Protein AF-W0RRD2-F1 (afdb_monomer_lite)

Sequence (105 aa):
MEEIFRYQHLEQARNAAIAWLEAKGAHFSLNHNVEIGRLGTFEGAEVGVSPRSKPFWRLRIDDDPAKGPHYNAEFGEGPSRKKAAFCFPASAETMARLASRRARR

Structure (mmCIF, N/CA/C/O backbone):
data_AF-W0RRD2-F1
#
_entry.id   AF-W0RRD2-F1
#
loop_
_atom_site.group_PDB
_atom_site.id
_atom_site.type_symbol
_atom_site.label_atom_id
_atom_site.label_alt_id
_atom_site.label_comp_id
_atom_site.label_asym_id
_atom_site.label_entity_id
_atom_site.label_seq_id
_atom_site.pdbx_PDB_ins_code
_atom_site.Cartn_x
_atom_site.Cartn_y
_atom_site.Cartn_z
_atom_site.occupancy
_atom_site.B_iso_or_equiv
_atom_site.auth_seq_id
_atom_site.auth_comp_id
_atom_site.auth_asym_id
_atom_site.auth_atom_id
_atom_site.pdbx_PDB_model_num
ATOM 1 N N . MET A 1 1 ? -4.924 4.381 -15.169 1.00 77.62 1 MET A N 1
ATOM 2 C CA . MET A 1 1 ? -5.954 3.474 -14.622 1.00 77.62 1 MET A CA 1
ATOM 3 C C . MET A 1 1 ? -5.340 2.769 -13.422 1.00 77.62 1 MET A C 1
ATOM 5 O O . MET A 1 1 ? -4.168 2.424 -13.512 1.00 77.62 1 MET A O 1
ATOM 9 N N . GLU A 1 2 ? -6.055 2.676 -12.301 1.00 90.38 2 GLU A N 1
ATOM 10 C CA . GLU A 1 2 ? -5.593 1.980 -11.088 1.00 90.38 2 GLU A CA 1
ATOM 11 C C . GLU A 1 2 ? -6.225 0.586 -11.047 1.00 90.38 2 GLU A C 1
ATOM 13 O O . GLU A 1 2 ? -7.430 0.458 -11.255 1.00 90.38 2 GLU A O 1
ATOM 18 N N . GLU A 1 3 ? -5.414 -0.446 -10.828 1.00 96.12 3 GLU A N 1
ATOM 19 C CA . GLU A 1 3 ? -5.887 -1.824 -10.654 1.00 96.12 3 GLU A CA 1
ATOM 20 C C . GLU A 1 3 ? -6.375 -2.020 -9.210 1.00 96.12 3 GLU A C 1
ATOM 22 O O . GLU A 1 3 ? -5.710 -1.577 -8.277 1.00 96.12 3 GLU A O 1
ATOM 27 N N . ILE A 1 4 ? -7.516 -2.681 -8.994 1.00 97.31 4 ILE A N 1
ATOM 28 C CA . ILE A 1 4 ? -8.055 -2.924 -7.646 1.00 97.31 4 ILE A CA 1
ATOM 29 C C . ILE A 1 4 ? -8.159 -4.428 -7.404 1.00 97.31 4 ILE A C 1
ATOM 31 O O . ILE A 1 4 ? -8.871 -5.135 -8.116 1.00 97.31 4 ILE A O 1
ATOM 35 N N . PHE A 1 5 ? -7.493 -4.898 -6.354 1.00 97.81 5 PHE A N 1
ATOM 36 C CA . PHE A 1 5 ? -7.487 -6.286 -5.905 1.00 97.81 5 PHE A CA 1
ATOM 37 C C . PHE A 1 5 ? -8.108 -6.379 -4.510 1.00 97.81 5 PHE A C 1
ATOM 39 O O . PHE A 1 5 ? -7.855 -5.527 -3.660 1.00 97.81 5 PHE A O 1
ATOM 46 N N . ARG A 1 6 ? -8.917 -7.412 -4.252 1.00 97.88 6 ARG A N 1
ATOM 47 C CA . ARG A 1 6 ? -9.580 -7.626 -2.954 1.00 97.88 6 ARG A CA 1
ATOM 48 C C . ARG A 1 6 ? -9.111 -8.939 -2.335 1.00 97.88 6 ARG A C 1
ATOM 50 O O . ARG A 1 6 ? -9.232 -9.988 -2.960 1.00 97.88 6 ARG A O 1
ATOM 57 N N . TYR A 1 7 ? -8.610 -8.868 -1.107 1.00 98.06 7 TYR A N 1
ATOM 58 C CA . TYR A 1 7 ? -8.094 -10.001 -0.337 1.00 98.06 7 TYR A CA 1
ATOM 59 C C . TYR A 1 7 ? -8.873 -10.182 0.962 1.00 98.06 7 TYR A C 1
ATOM 61 O O . TYR A 1 7 ? -9.580 -9.279 1.402 1.00 98.06 7 TYR A O 1
ATOM 69 N N . GLN A 1 8 ? -8.731 -11.352 1.585 1.00 96.31 8 GLN A N 1
ATOM 70 C CA . GLN A 1 8 ? -9.437 -11.675 2.829 1.00 96.31 8 GLN A CA 1
ATOM 71 C C . GLN A 1 8 ? -8.699 -11.170 4.073 1.00 96.31 8 GLN A C 1
ATOM 73 O O . GLN A 1 8 ? -9.329 -10.925 5.099 1.00 96.31 8 GLN A O 1
ATOM 78 N N . HIS A 1 9 ? -7.378 -10.990 3.984 1.00 96.25 9 HIS A N 1
ATOM 79 C CA . HIS A 1 9 ? -6.528 -10.654 5.126 1.00 96.25 9 HIS A CA 1
ATOM 80 C C . HIS A 1 9 ? -5.479 -9.596 4.776 1.00 96.25 9 HIS A C 1
ATOM 82 O O . HIS A 1 9 ? -5.020 -9.502 3.633 1.00 96.25 9 HIS A O 1
ATOM 88 N N . LEU A 1 10 ? -5.063 -8.833 5.790 1.00 96.12 10 LEU A N 1
ATOM 89 C CA . LEU A 1 10 ? -4.051 -7.783 5.677 1.00 96.12 10 LEU A CA 1
ATOM 90 C C . LEU A 1 10 ? -2.724 -8.334 5.147 1.00 96.12 10 LEU A C 1
ATOM 92 O O . LEU A 1 10 ? -2.143 -7.769 4.222 1.00 96.12 10 LEU A O 1
ATOM 96 N N . GLU A 1 11 ? -2.245 -9.450 5.694 1.00 96.94 11 GLU A N 1
ATOM 97 C CA . GLU A 1 11 ? -0.970 -10.062 5.313 1.00 96.94 11 GLU A CA 1
ATOM 98 C C . GLU A 1 11 ? -0.989 -10.524 3.856 1.00 96.94 11 GLU A C 1
ATOM 100 O O . GLU A 1 11 ? -0.001 -10.365 3.139 1.00 96.94 11 GLU A O 1
ATOM 105 N N . GLN A 1 12 ? -2.131 -11.048 3.403 1.00 97.94 12 GLN A N 1
ATOM 106 C CA . GLN A 1 12 ? -2.324 -11.478 2.024 1.00 97.94 12 GLN A CA 1
ATOM 107 C C . GLN A 1 12 ? -2.248 -10.283 1.067 1.00 97.94 12 GLN A C 1
ATOM 109 O O . GLN A 1 12 ? -1.501 -10.332 0.090 1.00 97.94 12 GLN A O 1
ATOM 114 N N . ALA A 1 13 ? -2.958 -9.194 1.381 1.00 98.31 13 ALA A N 1
ATOM 115 C CA . ALA A 1 13 ? -2.909 -7.964 0.597 1.00 98.31 13 ALA A CA 1
ATOM 116 C C . ALA A 1 13 ? -1.496 -7.365 0.557 1.00 98.31 13 ALA A C 1
ATOM 118 O O . ALA A 1 13 ? -1.018 -6.986 -0.512 1.00 98.31 13 ALA A O 1
ATOM 119 N N . ARG A 1 14 ? -0.794 -7.337 1.699 1.00 98.00 14 ARG A N 1
ATOM 120 C CA . ARG A 1 14 ? 0.588 -6.848 1.791 1.00 98.00 14 ARG A CA 1
ATOM 121 C C . ARG A 1 14 ? 1.528 -7.651 0.898 1.00 98.00 14 ARG A C 1
ATOM 123 O O . ARG A 1 14 ? 2.274 -7.073 0.114 1.00 98.00 14 ARG A O 1
ATOM 130 N N . ASN A 1 15 ? 1.502 -8.976 1.025 1.00 98.25 15 ASN A N 1
ATOM 131 C CA . ASN A 1 15 ? 2.404 -9.853 0.284 1.00 98.25 15 ASN A CA 1
ATOM 132 C C . ASN A 1 15 ? 2.116 -9.793 -1.225 1.00 98.25 15 ASN A C 1
ATOM 134 O O . ASN A 1 15 ? 3.047 -9.775 -2.024 1.00 98.25 15 ASN A O 1
ATOM 138 N N . ALA A 1 16 ? 0.844 -9.683 -1.620 1.00 98.50 16 ALA A N 1
ATOM 139 C CA . ALA A 1 16 ? 0.469 -9.497 -3.017 1.00 98.50 16 ALA A CA 1
ATOM 140 C C . ALA A 1 16 ? 0.921 -8.138 -3.579 1.00 98.50 16 ALA A C 1
ATOM 142 O O . ALA A 1 16 ? 1.395 -8.077 -4.713 1.00 98.50 16 ALA A O 1
ATOM 143 N N . ALA A 1 17 ? 0.836 -7.065 -2.787 1.00 98.44 17 ALA A N 1
ATOM 144 C CA . ALA A 1 17 ? 1.330 -5.748 -3.182 1.00 98.44 17 ALA A CA 1
ATOM 145 C C . ALA A 1 17 ? 2.852 -5.744 -3.395 1.00 98.44 17 ALA A C 1
ATOM 147 O O . ALA A 1 17 ? 3.338 -5.186 -4.380 1.00 98.44 17 ALA A O 1
ATOM 148 N N . ILE A 1 18 ? 3.597 -6.410 -2.504 1.00 97.88 18 ILE A N 1
ATOM 149 C CA . ILE A 1 18 ? 5.047 -6.613 -2.638 1.00 97.88 18 ILE A CA 1
ATOM 150 C C . ILE A 1 18 ? 5.349 -7.391 -3.921 1.00 97.88 18 ILE A C 1
ATOM 152 O O . ILE A 1 18 ? 6.086 -6.889 -4.766 1.00 97.88 18 ILE A O 1
ATOM 156 N N . ALA A 1 19 ? 4.707 -8.544 -4.126 1.00 98.00 19 ALA A N 1
ATOM 157 C CA . ALA A 1 19 ? 4.917 -9.366 -5.317 1.00 98.00 19 ALA A CA 1
ATOM 158 C C . ALA A 1 19 ? 4.590 -8.608 -6.618 1.00 98.00 19 ALA A C 1
ATOM 160 O O . ALA A 1 19 ? 5.305 -8.725 -7.613 1.00 98.00 19 ALA A O 1
ATOM 161 N N . TRP A 1 20 ? 3.539 -7.781 -6.625 1.00 98.31 20 TRP A N 1
ATOM 162 C CA . TRP A 1 20 ? 3.176 -6.960 -7.786 1.00 98.31 20 TRP A CA 1
ATOM 163 C C . TRP A 1 20 ? 4.232 -5.899 -8.117 1.00 98.31 20 TRP A C 1
ATOM 165 O O . TRP A 1 20 ? 4.420 -5.584 -9.299 1.00 98.31 20 TRP A O 1
ATOM 175 N N . LEU A 1 21 ? 4.895 -5.342 -7.097 1.00 97.75 21 LEU A N 1
ATOM 176 C CA . LEU A 1 21 ? 5.995 -4.388 -7.242 1.00 97.75 21 LEU A CA 1
ATOM 177 C C . LEU A 1 21 ? 7.284 -5.086 -7.693 1.00 97.75 21 LEU A C 1
ATOM 179 O O . LEU A 1 21 ? 7.924 -4.627 -8.640 1.00 97.75 21 LEU A O 1
ATOM 183 N N . GLU A 1 22 ? 7.638 -6.213 -7.079 1.00 96.75 22 GLU A N 1
ATOM 184 C CA . GLU A 1 22 ? 8.816 -7.014 -7.439 1.00 96.75 22 GLU A CA 1
ATOM 185 C C . GLU A 1 22 ? 8.734 -7.523 -8.880 1.00 96.75 22 GLU A C 1
ATOM 187 O O . GLU A 1 22 ? 9.689 -7.375 -9.641 1.00 96.75 22 GLU A O 1
ATOM 192 N N . ALA A 1 23 ? 7.559 -7.988 -9.317 1.00 97.06 23 ALA A N 1
ATOM 193 C CA . ALA A 1 23 ? 7.314 -8.398 -10.702 1.00 97.06 23 ALA A CA 1
ATOM 194 C C . ALA A 1 23 ? 7.515 -7.266 -11.731 1.00 97.06 23 ALA A C 1
ATOM 196 O O . ALA A 1 23 ? 7.568 -7.520 -12.934 1.00 97.06 23 ALA A O 1
ATOM 197 N N . LYS A 1 24 ? 7.604 -6.006 -11.285 1.00 95.94 24 LYS A N 1
ATOM 198 C CA . LYS A 1 24 ? 7.889 -4.832 -12.128 1.00 95.94 24 LYS A CA 1
ATOM 199 C C . LYS A 1 24 ? 9.325 -4.334 -11.992 1.00 95.94 24 LYS A C 1
ATOM 201 O O . LYS A 1 24 ? 9.697 -3.406 -12.702 1.00 95.94 24 LYS A O 1
ATOM 206 N N . GLY A 1 25 ? 10.125 -4.952 -11.126 1.00 94.44 25 GLY A N 1
ATOM 207 C CA . GLY A 1 25 ? 11.516 -4.587 -10.875 1.00 94.44 25 GLY A CA 1
ATOM 208 C C . GLY A 1 25 ? 11.720 -3.692 -9.653 1.00 94.44 25 GLY A C 1
ATOM 209 O O . GLY A 1 25 ? 12.767 -3.055 -9.543 1.00 94.44 25 GLY A O 1
ATOM 210 N N . ALA A 1 26 ? 10.746 -3.597 -8.740 1.00 94.50 26 ALA A N 1
ATOM 211 C CA . ALA A 1 26 ? 10.999 -2.979 -7.442 1.00 94.50 26 ALA A CA 1
ATOM 212 C C . ALA A 1 26 ? 11.933 -3.871 -6.619 1.00 94.50 26 ALA A C 1
ATOM 214 O O . ALA A 1 26 ? 11.774 -5.088 -6.594 1.00 94.50 26 ALA A O 1
ATOM 215 N N . HIS A 1 27 ? 12.879 -3.252 -5.917 1.00 91.44 27 HIS A N 1
ATOM 216 C CA . HIS A 1 27 ? 13.798 -3.954 -5.031 1.00 91.44 27 HIS A CA 1
ATOM 217 C C . HIS A 1 27 ? 13.711 -3.345 -3.632 1.00 91.44 27 HIS A C 1
ATOM 219 O O . HIS A 1 27 ? 14.137 -2.207 -3.406 1.00 91.44 27 HIS A O 1
ATOM 225 N N . PHE A 1 28 ? 13.152 -4.101 -2.689 1.00 89.81 28 PHE A N 1
ATOM 226 C CA . PHE A 1 28 ? 13.010 -3.686 -1.295 1.00 89.81 28 PHE A CA 1
ATOM 227 C C . PHE A 1 28 ? 14.358 -3.831 -0.578 1.00 89.81 28 PHE A C 1
ATOM 229 O O . PHE A 1 28 ? 14.671 -4.864 0.004 1.00 89.81 28 PHE A O 1
ATOM 236 N N . SER A 1 29 ? 15.198 -2.799 -0.669 1.00 83.06 29 SER A N 1
ATOM 237 C CA . SER A 1 29 ? 16.483 -2.738 0.038 1.00 83.06 29 SER A CA 1
ATOM 238 C C . SER A 1 29 ? 16.379 -1.931 1.335 1.00 83.06 29 SER A C 1
ATOM 240 O O . SER A 1 29 ? 15.431 -1.171 1.542 1.00 83.06 29 SER A O 1
ATOM 242 N N . LEU A 1 30 ? 17.401 -2.027 2.191 1.00 85.12 30 LEU A N 1
ATOM 243 C CA . LEU A 1 30 ? 17.544 -1.156 3.367 1.00 85.12 30 LEU A CA 1
ATOM 244 C C . LEU A 1 30 ? 17.662 0.334 2.989 1.00 85.12 30 LEU A C 1
ATOM 246 O O . LEU A 1 30 ? 17.420 1.205 3.819 1.00 85.12 30 LEU A O 1
ATOM 250 N N . ASN A 1 31 ? 17.995 0.641 1.732 1.00 87.19 31 ASN A N 1
ATOM 251 C CA . ASN A 1 31 ? 18.151 1.998 1.224 1.00 87.19 31 ASN A CA 1
ATOM 252 C C . ASN A 1 31 ? 16.813 2.580 0.724 1.00 87.19 31 ASN A C 1
ATOM 254 O O . ASN A 1 31 ? 16.622 2.827 -0.470 1.00 87.19 31 ASN A O 1
ATOM 258 N N . HIS A 1 32 ? 15.874 2.796 1.644 1.00 92.88 32 HIS A N 1
ATOM 259 C CA . HIS A 1 32 ? 14.555 3.367 1.359 1.00 92.88 32 HIS A CA 1
ATOM 260 C C . HIS A 1 32 ? 14.287 4.642 2.173 1.00 92.88 32 HIS A C 1
ATOM 262 O O . HIS A 1 32 ? 14.980 4.966 3.144 1.00 92.88 32 HIS A O 1
ATOM 268 N N . ASN A 1 33 ? 13.294 5.401 1.728 1.00 94.94 33 ASN A N 1
ATOM 269 C CA . ASN A 1 33 ? 12.664 6.473 2.480 1.00 94.94 33 ASN A CA 1
ATOM 270 C C . ASN A 1 33 ? 11.442 5.913 3.203 1.00 94.94 33 ASN A C 1
ATOM 272 O O . ASN A 1 33 ? 10.713 5.092 2.647 1.00 94.94 33 ASN A O 1
ATOM 276 N N . VAL A 1 34 ? 11.218 6.386 4.425 1.00 95.38 34 VAL A N 1
ATOM 277 C CA . VAL A 1 34 ? 9.991 6.119 5.175 1.00 95.38 34 VAL A CA 1
ATOM 278 C C . VAL A 1 34 ? 8.940 7.145 4.759 1.00 95.38 34 VAL A C 1
ATOM 280 O O . VAL A 1 34 ? 9.185 8.351 4.804 1.00 95.38 34 VAL A O 1
ATOM 283 N N . GLU A 1 35 ? 7.771 6.668 4.355 1.00 96.00 35 GLU A N 1
ATOM 284 C CA . GLU A 1 35 ? 6.614 7.490 4.022 1.00 96.00 35 GLU A CA 1
ATOM 285 C C . GLU A 1 35 ? 5.796 7.742 5.292 1.00 96.00 35 GLU A C 1
ATOM 287 O O . GLU A 1 35 ? 5.372 6.801 5.966 1.00 96.00 35 GLU A O 1
ATOM 292 N N . ILE A 1 36 ? 5.550 9.016 5.599 1.00 96.56 36 ILE A N 1
ATOM 293 C CA . ILE A 1 36 ? 4.758 9.448 6.756 1.00 96.56 36 ILE A CA 1
ATOM 294 C C . ILE A 1 36 ? 3.389 9.933 6.281 1.00 96.56 36 ILE A C 1
ATOM 29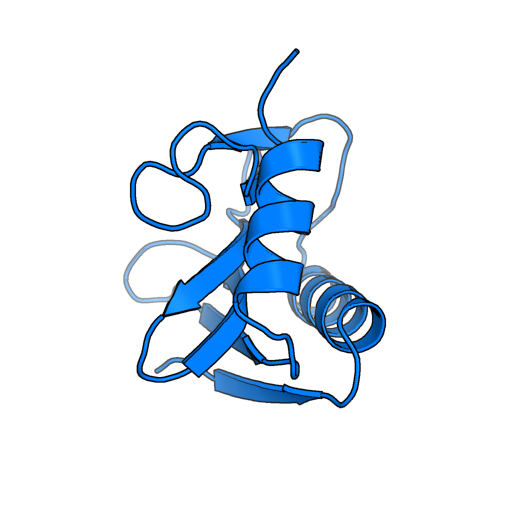6 O O . ILE A 1 36 ? 3.294 10.738 5.346 1.00 96.56 36 ILE A O 1
ATOM 300 N N . GLY A 1 37 ? 2.330 9.435 6.920 1.00 94.56 37 GLY A N 1
ATOM 301 C CA . GLY A 1 37 ? 0.965 9.869 6.658 1.00 94.56 37 GLY A CA 1
ATOM 302 C C . GLY A 1 37 ? 0.775 11.330 7.060 1.00 94.56 37 GLY A C 1
ATOM 303 O O . GLY A 1 37 ? 1.290 11.788 8.078 1.00 94.56 37 GLY A O 1
ATOM 304 N N . ARG A 1 38 ? 0.058 12.089 6.229 1.00 92.69 38 ARG A N 1
ATOM 305 C CA . ARG A 1 38 ? -0.135 13.540 6.414 1.00 92.69 38 ARG A CA 1
ATOM 306 C C . ARG A 1 38 ? -1.538 13.925 6.875 1.00 92.69 38 ARG A C 1
ATOM 308 O O . ARG A 1 38 ? -1.766 15.093 7.143 1.00 92.69 38 ARG A O 1
ATOM 315 N N . LEU A 1 39 ? -2.474 12.980 6.857 1.00 90.81 39 LEU A N 1
ATOM 316 C CA . LEU A 1 39 ? -3.885 13.200 7.159 1.00 90.81 39 LEU A CA 1
ATOM 317 C C . LEU A 1 39 ? -4.559 11.878 7.537 1.00 90.81 39 LEU A C 1
ATOM 319 O O . LEU A 1 39 ? -4.050 10.801 7.209 1.00 90.81 39 LEU A O 1
ATOM 323 N N . GLY A 1 40 ? -5.738 11.980 8.149 1.00 89.75 40 GLY A N 1
ATOM 324 C CA . GLY A 1 40 ? -6.609 10.843 8.445 1.00 89.75 40 GLY A CA 1
ATOM 325 C C . GLY A 1 40 ? -6.033 9.903 9.504 1.00 89.75 40 GLY A C 1
ATOM 326 O O . GLY A 1 40 ? -5.217 10.301 10.331 1.00 89.75 40 GLY A O 1
ATOM 327 N N . THR A 1 41 ? -6.446 8.634 9.465 1.00 91.62 41 THR A N 1
ATOM 328 C CA . THR A 1 41 ? -6.107 7.618 10.482 1.00 91.62 41 THR A CA 1
ATOM 329 C C . THR A 1 41 ? -4.603 7.465 10.727 1.00 91.62 41 THR A C 1
ATOM 331 O O . THR A 1 41 ? -4.203 7.113 11.832 1.00 91.62 41 THR A O 1
ATOM 334 N N . PHE A 1 42 ? -3.767 7.734 9.719 1.00 93.94 42 PHE A N 1
ATOM 335 C CA . PHE A 1 42 ? -2.311 7.577 9.788 1.00 93.94 42 PHE A CA 1
ATOM 336 C C . PHE A 1 42 ? -1.540 8.906 9.831 1.00 93.94 42 PHE A C 1
ATOM 338 O O . PHE A 1 42 ? -0.345 8.926 9.530 1.00 93.94 42 PHE A O 1
ATOM 345 N N . GLU A 1 43 ? -2.179 10.025 10.175 1.00 94.69 43 GLU A N 1
ATOM 346 C CA . GLU A 1 43 ? -1.470 11.297 10.338 1.00 94.69 43 GLU A CA 1
ATOM 347 C C . GLU A 1 43 ? -0.318 11.172 11.354 1.00 94.69 43 GLU A C 1
ATOM 349 O O . GLU A 1 43 ? -0.501 10.713 12.480 1.00 94.69 43 GLU A O 1
ATOM 354 N N . GLY A 1 44 ? 0.900 11.523 10.929 1.00 93.94 44 GLY A N 1
ATOM 355 C CA . GLY A 1 44 ? 2.118 11.420 11.742 1.00 93.94 44 GLY A CA 1
ATOM 356 C C . GLY A 1 44 ? 2.687 10.002 11.901 1.00 93.94 44 GLY A C 1
ATOM 357 O O . GLY A 1 44 ? 3.778 9.845 12.453 1.00 93.94 44 GLY A O 1
ATOM 358 N N . ALA A 1 45 ? 2.005 8.971 11.395 1.00 95.38 45 ALA A N 1
ATOM 359 C CA . ALA A 1 45 ? 2.451 7.583 11.463 1.00 95.38 45 ALA A CA 1
ATOM 360 C C . ALA A 1 45 ? 3.193 7.139 10.193 1.00 95.38 45 ALA A C 1
ATOM 362 O O . ALA A 1 45 ? 2.958 7.647 9.094 1.00 95.38 45 ALA A O 1
ATOM 363 N N . GLU A 1 46 ? 4.073 6.146 10.332 1.00 96.50 46 GLU A N 1
ATOM 364 C CA . GLU A 1 46 ? 4.677 5.466 9.187 1.00 96.50 46 GLU A CA 1
ATOM 365 C C . GLU A 1 46 ? 3.617 4.694 8.389 1.00 96.50 46 GLU A C 1
ATOM 367 O O . GLU A 1 46 ? 3.043 3.702 8.852 1.00 96.50 46 GLU A O 1
ATOM 372 N N . VAL A 1 47 ? 3.404 5.107 7.141 1.00 96.75 47 VAL A N 1
ATOM 373 C CA . VAL A 1 47 ? 2.462 4.456 6.223 1.00 96.75 47 VAL A CA 1
ATOM 374 C C . VAL A 1 47 ? 3.147 3.507 5.254 1.00 96.75 47 VAL A C 1
ATOM 376 O O . VAL A 1 47 ? 2.498 2.619 4.716 1.00 96.75 47 VAL A O 1
ATOM 379 N N . GLY A 1 48 ? 4.454 3.616 5.044 1.00 95.94 48 GLY A N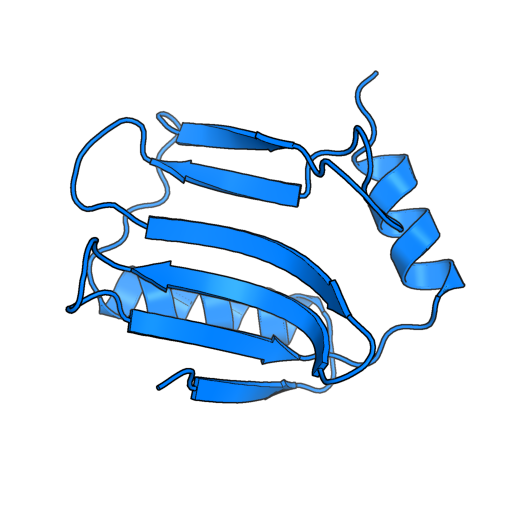 1
ATOM 380 C CA . GLY A 1 48 ? 5.166 2.682 4.184 1.00 95.94 48 GLY A CA 1
ATOM 381 C C . GLY A 1 48 ? 6.502 3.218 3.720 1.00 95.94 48 GLY A C 1
ATOM 382 O O . GLY A 1 48 ? 7.155 3.952 4.454 1.00 95.94 48 GLY A O 1
ATOM 383 N N . VAL A 1 49 ? 6.918 2.838 2.514 1.00 96.75 49 VAL A N 1
ATOM 384 C CA . VAL A 1 49 ? 8.274 3.109 2.027 1.00 96.75 49 VAL A CA 1
ATOM 385 C C . VAL A 1 49 ? 8.321 3.391 0.523 1.00 96.75 49 VAL A C 1
ATOM 387 O O . VAL A 1 49 ? 7.453 2.963 -0.246 1.00 96.75 49 VAL A O 1
ATOM 390 N N . SER A 1 50 ? 9.362 4.108 0.110 1.00 96.25 50 SER A N 1
ATOM 391 C CA . SER A 1 50 ? 9.717 4.396 -1.286 1.00 96.25 50 SER A CA 1
ATOM 392 C C . SER A 1 50 ? 11.241 4.300 -1.473 1.00 96.25 50 SER A C 1
ATOM 394 O O . SER A 1 50 ? 11.983 4.396 -0.492 1.00 96.25 50 SER A O 1
ATOM 396 N N . PRO A 1 51 ? 11.777 4.076 -2.683 1.00 95.12 51 PRO A N 1
ATOM 397 C CA . PRO A 1 51 ? 13.209 3.956 -2.877 1.00 95.12 51 PRO A CA 1
ATOM 398 C C . PRO A 1 51 ? 13.879 5.329 -2.817 1.00 95.12 51 PRO A C 1
ATOM 400 O O . PRO A 1 51 ? 13.291 6.356 -3.159 1.00 95.12 51 PRO A O 1
ATOM 403 N N . ARG A 1 52 ? 15.158 5.342 -2.430 1.00 91.62 52 ARG A N 1
ATOM 404 C CA . ARG A 1 52 ? 16.010 6.539 -2.544 1.00 91.62 52 ARG A CA 1
ATOM 405 C C . ARG A 1 52 ? 16.569 6.747 -3.951 1.00 91.62 52 ARG A C 1
ATOM 407 O O . ARG A 1 52 ? 17.023 7.840 -4.270 1.00 91.62 52 ARG A O 1
ATOM 414 N N . SER A 1 53 ? 16.544 5.706 -4.778 1.00 87.00 53 SER A N 1
ATOM 415 C CA . SER A 1 53 ? 17.070 5.685 -6.143 1.00 87.00 53 SER A CA 1
ATOM 416 C C . SER A 1 53 ? 16.028 5.161 -7.134 1.00 87.00 53 SER A C 1
ATOM 418 O O . SER A 1 53 ? 14.960 4.688 -6.755 1.00 87.00 53 SER A O 1
ATOM 420 N N . LYS A 1 54 ? 16.336 5.236 -8.430 1.00 88.06 54 LYS A N 1
ATOM 421 C CA . LYS A 1 54 ? 15.507 4.641 -9.485 1.00 88.06 54 LYS A CA 1
ATOM 422 C C . LYS A 1 54 ? 15.623 3.102 -9.485 1.00 88.06 54 LYS A C 1
ATOM 424 O O . LYS A 1 54 ? 16.654 2.592 -9.045 1.00 88.06 54 LYS A O 1
ATOM 429 N N . PRO A 1 55 ? 14.624 2.381 -10.034 1.00 90.62 55 PRO A N 1
ATOM 430 C CA . PRO A 1 55 ? 13.317 2.881 -10.479 1.00 90.62 55 PRO A CA 1
ATOM 431 C C . PRO A 1 55 ? 12.445 3.312 -9.292 1.00 90.62 55 PRO A C 1
ATOM 433 O O . PRO A 1 55 ? 12.543 2.735 -8.215 1.00 90.62 55 PRO A O 1
ATOM 436 N N . PHE A 1 56 ? 11.588 4.320 -9.482 1.00 94.44 56 PHE A N 1
ATOM 437 C CA . PHE A 1 56 ? 10.663 4.733 -8.426 1.00 94.44 56 PHE A CA 1
ATOM 438 C C . PHE A 1 56 ? 9.586 3.682 -8.217 1.00 94.44 56 PHE A C 1
ATOM 440 O O . PHE A 1 56 ? 8.982 3.182 -9.168 1.00 94.44 56 PHE A O 1
ATOM 447 N N . TRP A 1 57 ? 9.310 3.408 -6.956 1.00 96.06 57 TRP A N 1
ATOM 448 C CA . TRP A 1 57 ? 8.173 2.630 -6.525 1.00 96.06 57 TRP A CA 1
ATOM 449 C C . TRP A 1 57 ? 7.696 3.167 -5.182 1.00 96.06 57 TRP A C 1
ATOM 451 O O . TRP A 1 57 ? 8.381 3.940 -4.521 1.00 96.06 57 TRP A O 1
ATOM 461 N N . ARG A 1 58 ? 6.494 2.811 -4.766 1.00 97.12 58 ARG A N 1
ATOM 462 C CA . ARG A 1 58 ? 6.005 3.195 -3.448 1.00 97.12 58 ARG A CA 1
ATOM 463 C C . ARG A 1 58 ? 5.001 2.174 -2.977 1.00 97.12 58 ARG A C 1
ATOM 465 O O . ARG A 1 58 ? 4.152 1.762 -3.758 1.00 97.12 58 ARG A O 1
ATOM 472 N N . LEU A 1 59 ? 5.092 1.801 -1.710 1.00 97.88 59 LEU A N 1
ATOM 473 C CA . LEU A 1 59 ? 4.108 0.960 -1.049 1.00 97.88 59 LEU A CA 1
ATOM 474 C C . LEU A 1 59 ? 3.666 1.664 0.226 1.00 97.88 59 LEU A C 1
ATOM 476 O O . LEU A 1 59 ? 4.511 1.961 1.067 1.00 97.88 59 LEU A O 1
ATOM 480 N N . ARG A 1 60 ? 2.368 1.931 0.374 1.00 97.56 60 ARG A N 1
ATOM 481 C CA . ARG A 1 60 ? 1.796 2.535 1.586 1.00 97.56 60 ARG A CA 1
ATOM 482 C C . ARG A 1 60 ? 0.531 1.816 2.017 1.00 97.56 60 ARG A C 1
ATOM 484 O O . ARG A 1 60 ? -0.191 1.316 1.166 1.00 97.56 60 ARG A O 1
ATOM 491 N N . ILE A 1 61 ? 0.257 1.786 3.313 1.00 96.94 61 ILE A N 1
ATOM 492 C CA . ILE A 1 61 ? -1.079 1.516 3.839 1.00 96.94 61 ILE A CA 1
ATOM 493 C C . ILE A 1 61 ? -1.885 2.816 3.785 1.00 96.94 61 ILE A C 1
ATOM 495 O O . ILE A 1 61 ? -1.413 3.850 4.249 1.00 96.94 61 ILE A O 1
ATOM 499 N N . ASP A 1 62 ? -3.069 2.754 3.191 1.00 95.44 62 ASP A N 1
ATOM 500 C CA . ASP A 1 62 ? -4.007 3.865 3.045 1.00 95.44 62 ASP A CA 1
ATOM 501 C C . ASP A 1 62 ? -5.415 3.369 3.468 1.00 95.44 62 ASP A C 1
ATOM 503 O O . ASP A 1 62 ? -5.694 2.164 3.508 1.00 95.44 62 ASP A O 1
ATOM 507 N N . ASP A 1 63 ? -6.303 4.299 3.816 1.00 94.56 63 ASP A N 1
ATOM 508 C CA . ASP A 1 63 ? -7.707 4.029 4.149 1.00 94.56 63 ASP A CA 1
ATOM 509 C C . ASP A 1 63 ? -8.562 5.187 3.631 1.00 94.56 63 ASP A C 1
ATOM 511 O O . ASP A 1 63 ? -8.353 6.339 4.019 1.00 94.56 63 ASP A O 1
ATOM 515 N N . ASP A 1 64 ? -9.472 4.899 2.703 1.00 90.81 64 ASP A N 1
ATOM 516 C CA . ASP A 1 64 ? -10.351 5.901 2.102 1.00 90.81 64 ASP A CA 1
ATOM 517 C C . ASP A 1 64 ? -11.777 5.360 1.905 1.00 90.81 64 ASP A C 1
ATOM 519 O O . ASP A 1 64 ? -11.963 4.147 1.803 1.00 90.81 64 ASP A O 1
ATOM 523 N N . PRO A 1 65 ? -12.804 6.225 1.811 1.00 90.12 65 PRO A N 1
ATOM 524 C CA . PRO A 1 65 ? -14.195 5.777 1.722 1.00 90.12 65 PRO A CA 1
ATOM 525 C C . PRO A 1 65 ? -14.547 4.953 0.474 1.00 90.12 65 PRO A C 1
ATOM 527 O O . PRO A 1 65 ? -15.545 4.236 0.488 1.00 90.12 65 PRO A O 1
ATOM 530 N N . ALA A 1 66 ? -13.783 5.062 -0.617 1.00 92.12 66 ALA A N 1
ATOM 531 C CA . ALA A 1 66 ? -14.089 4.379 -1.872 1.00 92.12 66 ALA A CA 1
ATOM 532 C C . ALA A 1 66 ? -13.531 2.948 -1.899 1.00 92.12 66 ALA A C 1
ATOM 534 O O . ALA A 1 66 ? -14.184 2.030 -2.402 1.00 92.12 66 ALA A O 1
ATOM 535 N N . LYS A 1 67 ? -12.321 2.751 -1.366 1.00 93.19 67 LYS A N 1
ATOM 536 C CA . LYS A 1 67 ? -11.611 1.460 -1.378 1.00 93.19 67 LYS A CA 1
ATOM 537 C C . LYS A 1 67 ? -11.604 0.753 -0.024 1.00 93.19 67 LYS A C 1
ATOM 539 O O . LYS A 1 67 ? -11.415 -0.465 0.011 1.00 93.19 67 LYS A O 1
ATOM 544 N N . GLY A 1 68 ? -11.832 1.493 1.058 1.00 94.62 68 GLY A N 1
ATOM 545 C CA . GLY A 1 68 ? -11.593 1.055 2.428 1.00 94.62 68 GLY A CA 1
ATOM 546 C C . GLY A 1 68 ? -10.100 0.840 2.708 1.00 94.62 68 GLY A C 1
ATOM 547 O O . GLY A 1 68 ? -9.250 1.363 1.977 1.00 94.62 68 GLY A O 1
ATOM 548 N N . PRO A 1 69 ? -9.762 0.025 3.718 1.00 97.50 69 PRO A N 1
ATOM 549 C CA . PRO A 1 69 ? -8.389 -0.345 4.039 1.00 97.50 69 PRO A CA 1
ATOM 550 C C . PRO A 1 69 ? -7.681 -1.047 2.880 1.00 97.50 69 PRO A C 1
ATOM 552 O O . PRO A 1 69 ? -8.162 -2.053 2.345 1.00 97.50 69 PRO A O 1
ATOM 555 N N . HIS A 1 70 ? -6.521 -0.529 2.480 1.00 98.12 70 HIS A N 1
ATOM 556 C CA . HIS A 1 70 ? -5.753 -1.112 1.387 1.00 98.12 70 HIS A CA 1
ATOM 557 C C . HIS A 1 70 ? -4.262 -0.786 1.461 1.00 98.12 70 HIS A C 1
ATOM 559 O O . HIS A 1 70 ? -3.833 0.177 2.093 1.00 98.12 70 HIS A O 1
ATOM 565 N N . TYR A 1 71 ? -3.460 -1.584 0.759 1.00 98.31 71 TYR A N 1
ATOM 566 C CA . TYR A 1 71 ? -2.116 -1.175 0.371 1.00 98.31 71 TYR A CA 1
ATOM 567 C C . TYR A 1 71 ? -2.154 -0.519 -1.003 1.00 98.31 71 TYR A C 1
ATOM 569 O O . TYR A 1 71 ? -2.639 -1.108 -1.964 1.00 98.31 71 TYR A O 1
ATOM 577 N N . ASN A 1 72 ? -1.630 0.693 -1.103 1.00 97.88 72 ASN A N 1
ATOM 578 C CA . ASN A 1 72 ? -1.447 1.409 -2.351 1.00 97.88 72 ASN A CA 1
ATOM 579 C C . ASN A 1 72 ? -0.020 1.179 -2.865 1.00 97.88 72 ASN A C 1
ATOM 581 O O . ASN A 1 72 ? 0.953 1.523 -2.186 1.00 97.88 72 ASN A O 1
ATOM 585 N N . ALA A 1 73 ? 0.093 0.577 -4.046 1.00 98.12 73 ALA A N 1
ATOM 586 C CA . ALA A 1 73 ? 1.346 0.271 -4.715 1.00 98.12 73 ALA A CA 1
ATOM 587 C C . ALA A 1 73 ? 1.488 1.101 -5.995 1.00 98.12 73 ALA A C 1
ATOM 589 O O . ALA A 1 73 ? 0.617 1.097 -6.866 1.00 98.12 73 ALA A O 1
ATOM 590 N N . GLU A 1 74 ? 2.622 1.775 -6.143 1.00 97.81 74 GLU A N 1
ATOM 591 C CA . GLU A 1 74 ? 2.953 2.563 -7.326 1.00 97.81 74 GLU A CA 1
ATOM 592 C C . GLU A 1 74 ? 4.293 2.111 -7.900 1.00 97.81 74 GLU A C 1
ATOM 594 O O . GLU A 1 74 ? 5.234 1.861 -7.151 1.00 97.81 74 GLU A O 1
ATOM 599 N N . PHE A 1 75 ? 4.398 2.046 -9.227 1.00 97.50 75 PHE A N 1
ATOM 600 C CA . PHE A 1 75 ? 5.655 1.769 -9.920 1.00 97.50 75 PHE A CA 1
ATOM 601 C C . PHE A 1 75 ? 5.850 2.717 -11.107 1.00 97.50 75 PHE A C 1
ATOM 603 O O . PHE A 1 75 ? 4.950 2.888 -11.936 1.00 97.50 75 PHE A O 1
ATOM 610 N N . GLY A 1 76 ? 7.045 3.296 -11.211 1.00 95.12 76 GLY A N 1
ATOM 611 C CA . GLY A 1 76 ? 7.404 4.296 -12.212 1.00 95.12 76 GLY A CA 1
ATOM 612 C C . GLY A 1 76 ? 6.926 5.711 -11.869 1.00 95.12 76 GLY A C 1
ATOM 613 O O . GLY A 1 76 ? 6.315 5.961 -10.833 1.00 95.12 76 GLY A O 1
ATOM 614 N N . GLU A 1 77 ? 7.204 6.654 -12.766 1.00 91.62 77 GLU A N 1
ATOM 615 C CA . GLU A 1 77 ? 6.877 8.075 -12.602 1.00 91.62 77 GLU A CA 1
ATOM 616 C C . GLU A 1 77 ? 6.094 8.620 -13.796 1.00 91.62 77 GLU A C 1
ATOM 618 O O . GLU A 1 77 ? 6.006 7.992 -14.855 1.00 91.62 77 GLU A O 1
ATOM 623 N N . GLY A 1 78 ? 5.518 9.809 -13.607 1.0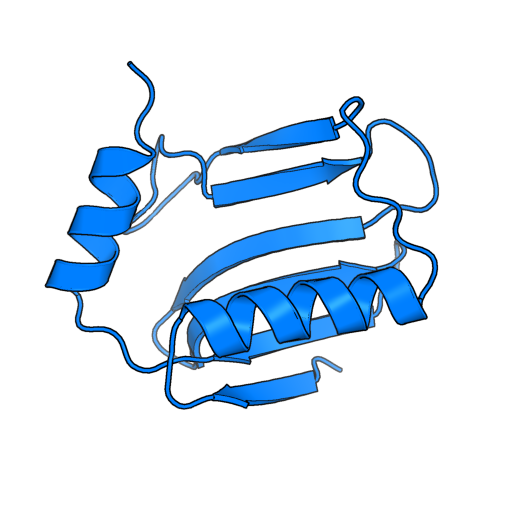0 90.38 78 GLY A N 1
ATOM 624 C CA . GLY A 1 78 ? 4.831 10.539 -14.663 1.00 90.38 78 GLY A CA 1
ATOM 625 C C . GLY A 1 78 ? 3.589 9.814 -15.205 1.00 90.38 78 GLY A C 1
ATOM 626 O O . GLY A 1 78 ? 2.938 9.058 -14.474 1.00 90.38 78 GLY A O 1
ATOM 627 N N . PRO A 1 79 ? 3.239 10.046 -16.483 1.00 89.56 79 PRO A N 1
ATOM 628 C CA . PRO A 1 79 ? 2.057 9.459 -17.121 1.00 89.56 79 PRO A CA 1
ATOM 629 C C . PRO A 1 79 ? 2.092 7.928 -17.228 1.00 89.56 79 PRO A C 1
ATOM 631 O O . PRO A 1 79 ? 1.044 7.290 -17.226 1.00 89.56 79 PRO A O 1
ATOM 634 N N . SER A 1 80 ? 3.285 7.329 -17.281 1.00 89.38 80 SER A N 1
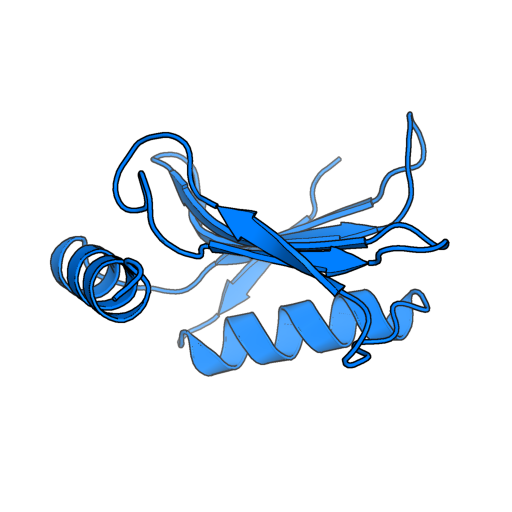ATOM 635 C CA . SER A 1 80 ? 3.486 5.874 -17.365 1.00 89.38 80 SER A CA 1
ATOM 636 C C . SER A 1 80 ? 3.404 5.150 -16.019 1.00 89.38 80 SER A C 1
ATOM 638 O O . SER A 1 80 ? 3.588 3.933 -15.963 1.00 89.38 80 SER A O 1
ATOM 640 N N . ARG A 1 81 ? 3.169 5.880 -14.922 1.00 94.38 81 ARG A N 1
ATOM 641 C CA . ARG A 1 81 ? 3.098 5.298 -13.582 1.00 94.38 81 ARG A CA 1
ATOM 642 C C . ARG A 1 81 ? 1.953 4.293 -13.491 1.00 94.38 81 ARG A C 1
ATOM 644 O O . ARG A 1 81 ? 0.788 4.630 -13.708 1.00 94.38 81 ARG A O 1
ATOM 651 N N . LYS A 1 82 ? 2.294 3.073 -13.087 1.00 96.81 82 LYS A N 1
ATOM 652 C CA . LYS A 1 82 ? 1.336 2.009 -12.785 1.00 96.81 82 LYS A CA 1
ATOM 653 C C . LYS A 1 82 ? 0.911 2.131 -11.329 1.00 96.81 82 LYS A C 1
ATOM 655 O O . LYS A 1 82 ? 1.749 2.410 -10.471 1.00 96.81 82 LYS A O 1
ATOM 660 N N . LYS A 1 83 ? -0.377 1.928 -11.062 1.00 97.31 83 LYS A N 1
ATOM 661 C CA . LYS A 1 83 ? -0.958 2.006 -9.720 1.00 97.31 83 LYS A CA 1
ATOM 662 C C . LYS A 1 83 ? -1.846 0.805 -9.465 1.00 97.31 83 LYS A C 1
ATOM 664 O O . LYS A 1 83 ? -2.605 0.422 -10.355 1.00 97.31 83 LYS A O 1
ATOM 669 N N . ALA A 1 84 ? -1.774 0.273 -8.256 1.00 98.19 84 ALA A N 1
ATOM 670 C CA . ALA A 1 84 ? -2.647 -0.789 -7.806 1.00 98.19 84 ALA A CA 1
ATOM 671 C C . ALA A 1 84 ? -3.014 -0.614 -6.328 1.00 98.19 84 ALA A C 1
ATOM 673 O O . ALA A 1 84 ? -2.179 -0.230 -5.511 1.00 98.19 84 ALA A O 1
ATOM 674 N N . ALA A 1 85 ? -4.258 -0.933 -5.989 1.00 98.44 85 ALA A N 1
ATOM 675 C CA . ALA A 1 85 ? -4.767 -0.975 -4.630 1.00 98.44 85 ALA A CA 1
ATOM 676 C C . ALA A 1 85 ? -5.078 -2.422 -4.229 1.00 98.44 85 ALA A C 1
ATOM 678 O O . ALA A 1 85 ? -5.821 -3.122 -4.915 1.00 98.44 85 ALA A O 1
ATOM 679 N N . PHE A 1 86 ? -4.522 -2.862 -3.103 1.00 98.56 86 PHE A N 1
ATOM 680 C CA . PHE A 1 86 ? 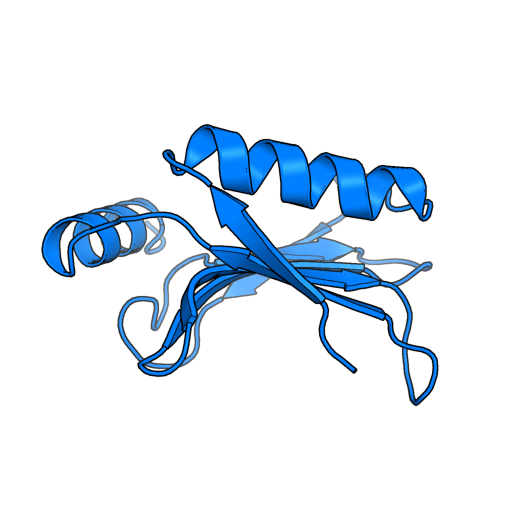-4.682 -4.203 -2.545 1.00 98.56 86 PHE A CA 1
ATOM 681 C C . PHE A 1 86 ? -5.528 -4.089 -1.278 1.00 98.56 86 PHE A C 1
ATOM 683 O O . PHE A 1 86 ? -5.006 -3.871 -0.184 1.00 98.56 86 PHE A O 1
ATOM 690 N N . CYS A 1 87 ? -6.845 -4.157 -1.449 1.00 98.44 87 CYS A N 1
ATOM 691 C CA . CYS A 1 87 ? -7.837 -3.983 -0.395 1.00 98.44 87 CYS A CA 1
ATOM 692 C C . CYS A 1 87 ? -7.932 -5.217 0.504 1.00 98.44 87 CYS A C 1
ATOM 694 O O . CYS A 1 87 ? -7.831 -6.352 0.031 1.00 98.44 87 CYS A O 1
ATOM 696 N N . PHE A 1 88 ? -8.202 -4.994 1.786 1.00 98.19 88 PHE A N 1
ATOM 697 C CA . PHE A 1 88 ? -8.460 -6.040 2.774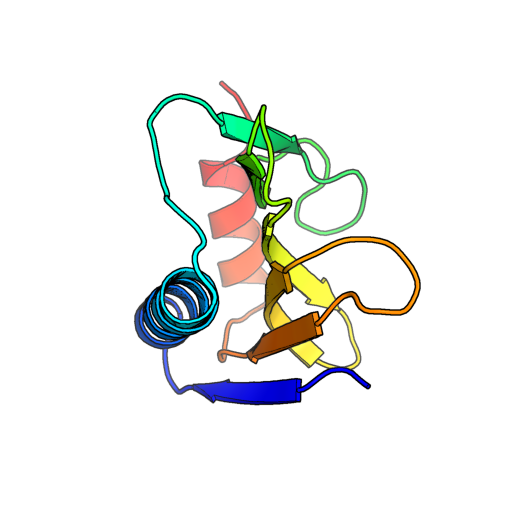 1.00 98.19 88 PHE A CA 1
ATOM 698 C C . PHE A 1 88 ? -9.540 -5.579 3.764 1.00 98.19 88 PHE A C 1
ATOM 700 O O . PHE A 1 88 ? -9.693 -4.380 3.994 1.00 98.19 88 PHE A O 1
ATOM 707 N N . PRO A 1 89 ? -10.315 -6.496 4.365 1.00 97.00 89 PRO A N 1
ATOM 708 C CA . PRO A 1 89 ? -11.276 -6.124 5.391 1.00 97.00 89 PRO A CA 1
ATOM 709 C C . PRO A 1 89 ? -10.544 -5.749 6.686 1.00 97.00 89 PRO A C 1
ATOM 711 O O . PRO A 1 89 ? -9.794 -6.549 7.243 1.00 97.00 89 PRO A O 1
ATOM 714 N N . ALA A 1 90 ? -10.785 -4.542 7.189 1.00 95.56 90 ALA A N 1
ATOM 715 C CA . ALA A 1 90 ? -10.382 -4.128 8.528 1.00 95.56 90 ALA A CA 1
ATOM 716 C C . ALA A 1 90 ? -11.394 -3.126 9.093 1.00 95.56 90 ALA A C 1
ATOM 718 O O . ALA A 1 90 ? -11.978 -2.332 8.357 1.00 95.56 90 ALA A O 1
ATOM 719 N N . SER A 1 91 ? -11.618 -3.175 10.407 1.00 94.81 91 SER A N 1
ATOM 720 C CA . SER A 1 91 ? -12.431 -2.169 11.091 1.00 94.81 91 SER A CA 1
ATOM 721 C C . SER A 1 91 ? -11.646 -0.869 11.272 1.00 94.81 91 SER A C 1
ATOM 723 O O . SER A 1 91 ? -10.413 -0.882 11.310 1.00 94.81 91 SER A O 1
ATOM 725 N N . ALA A 1 92 ? -12.353 0.244 11.483 1.00 93.06 92 ALA A N 1
ATOM 726 C CA . ALA A 1 92 ? -11.724 1.516 11.843 1.00 93.06 92 ALA A CA 1
ATOM 727 C C . ALA A 1 92 ? -10.832 1.382 13.094 1.00 93.06 92 ALA A C 1
ATOM 729 O O . ALA A 1 92 ? -9.727 1.917 13.131 1.00 93.06 92 ALA A O 1
ATOM 730 N N . GLU A 1 93 ? -11.258 0.591 14.087 1.00 94.75 93 GLU A N 1
ATOM 731 C CA . GLU A 1 93 ? -10.457 0.286 15.281 1.00 94.75 93 GLU A CA 1
ATOM 732 C C . GLU A 1 93 ? -9.156 -0.457 14.931 1.00 94.75 93 GLU A C 1
ATOM 734 O O . GLU A 1 93 ? -8.084 -0.130 15.442 1.00 94.75 93 GLU A O 1
ATOM 739 N N . THR A 1 94 ? -9.226 -1.430 14.016 1.00 94.19 94 THR A N 1
ATOM 740 C CA . THR A 1 94 ? -8.045 -2.167 13.539 1.00 94.19 94 THR A CA 1
ATOM 741 C C . THR A 1 94 ? -7.061 -1.224 12.854 1.00 94.19 94 THR A C 1
ATOM 743 O O . THR A 1 94 ? -5.861 -1.275 13.130 1.00 94.19 94 THR A O 1
ATOM 746 N N . MET A 1 95 ? -7.565 -0.324 12.008 1.00 95.31 95 MET A N 1
ATOM 747 C CA . MET A 1 95 ? -6.746 0.668 11.311 1.00 95.31 95 MET A CA 1
ATOM 748 C C . MET A 1 95 ? -6.112 1.673 12.277 1.00 95.31 95 MET A C 1
ATOM 750 O O . MET A 1 95 ? -4.909 1.918 12.190 1.00 95.31 95 MET A O 1
ATOM 754 N N . ALA A 1 96 ? -6.859 2.166 13.267 1.00 93.88 96 ALA A N 1
ATOM 755 C CA . ALA A 1 96 ? -6.329 3.040 14.314 1.00 93.88 96 ALA A CA 1
ATOM 756 C C . ALA A 1 96 ? -5.234 2.349 15.146 1.00 93.88 96 ALA A C 1
ATOM 758 O O . ALA A 1 96 ? -4.210 2.951 15.471 1.00 93.88 96 ALA A O 1
ATOM 759 N N . ARG A 1 97 ? -5.399 1.054 15.447 1.00 94.38 97 ARG A N 1
ATOM 760 C CA . ARG A 1 97 ? -4.385 0.258 16.153 1.00 94.38 97 ARG A CA 1
ATOM 761 C C . ARG A 1 97 ? -3.126 0.028 15.318 1.00 94.38 97 ARG A C 1
ATOM 763 O O . ARG A 1 97 ? -2.028 -0.040 15.869 1.00 94.38 97 ARG A O 1
ATOM 770 N N . LEU A 1 98 ? -3.263 -0.119 14.001 1.00 93.44 98 LEU A N 1
ATOM 771 C CA . LEU A 1 98 ? -2.115 -0.184 13.098 1.00 93.44 98 LEU A CA 1
ATOM 772 C C . LEU A 1 98 ? -1.376 1.151 13.072 1.00 93.44 98 LEU A C 1
ATOM 774 O O . LEU A 1 98 ? -0.154 1.157 13.211 1.00 93.44 98 LEU A O 1
ATOM 778 N N . ALA A 1 99 ? -2.107 2.258 12.947 1.00 92.94 99 ALA A N 1
ATOM 779 C CA . ALA A 1 99 ? -1.537 3.596 12.966 1.00 92.94 99 ALA A CA 1
ATOM 780 C C . ALA A 1 99 ? -0.792 3.878 14.276 1.00 92.94 99 ALA A C 1
ATOM 782 O O . ALA A 1 99 ? 0.356 4.300 14.226 1.00 92.94 99 ALA A O 1
ATOM 783 N N . SER A 1 100 ? -1.362 3.553 15.441 1.00 92.75 100 SER A N 1
ATOM 784 C CA . SER A 1 100 ? -0.709 3.810 16.735 1.00 92.75 100 SER A CA 1
ATOM 785 C C . SER A 1 100 ? 0.588 3.022 16.937 1.00 92.75 100 SER A C 1
ATOM 787 O O . SER A 1 100 ? 1.537 3.537 17.517 1.00 92.75 100 SER A O 1
ATOM 789 N N . ARG A 1 101 ? 0.678 1.796 16.407 1.00 91.81 101 ARG A N 1
ATOM 790 C CA . ARG A 1 101 ? 1.921 0.997 16.415 1.00 91.81 101 ARG A CA 1
ATOM 791 C C . ARG A 1 101 ? 3.007 1.558 15.493 1.00 91.81 101 ARG A C 1
ATOM 793 O O . ARG A 1 101 ? 4.169 1.196 15.644 1.00 91.81 101 ARG A O 1
ATOM 800 N N . ARG A 1 102 ? 2.607 2.369 14.514 1.00 89.56 102 ARG A N 1
ATOM 801 C CA . ARG A 1 102 ? 3.451 2.974 13.472 1.00 89.56 102 ARG A CA 1
ATOM 802 C C . ARG A 1 102 ? 3.701 4.462 13.707 1.00 89.56 102 ARG A C 1
ATOM 804 O O . ARG A 1 102 ? 4.538 5.052 13.026 1.00 89.56 102 ARG A O 1
ATOM 811 N N . ALA A 1 103 ? 2.973 5.073 14.636 1.00 84.00 103 ALA A N 1
ATOM 812 C CA . ALA A 1 103 ? 3.272 6.391 15.154 1.00 84.00 103 ALA A CA 1
ATOM 813 C C . ALA A 1 103 ? 4.661 6.320 15.785 1.00 84.00 103 ALA A C 1
ATOM 815 O O . ALA A 1 103 ? 4.951 5.421 16.579 1.00 84.00 103 ALA A O 1
ATOM 816 N N . ARG A 1 104 ? 5.548 7.216 15.348 1.00 65.50 104 ARG A N 1
ATOM 817 C CA . ARG A 1 104 ? 6.921 7.268 15.846 1.00 65.50 104 ARG A CA 1
ATOM 818 C C . ARG A 1 104 ? 6.929 7.297 17.380 1.00 65.50 104 ARG A C 1
ATOM 820 O O . ARG A 1 104 ? 6.187 8.069 17.984 1.00 65.50 104 ARG A O 1
ATOM 827 N N . ARG A 1 105 ? 7.787 6.457 17.966 1.00 49.41 105 ARG A N 1
ATOM 828 C CA . ARG A 1 105 ? 8.416 6.748 19.260 1.00 49.41 105 ARG A CA 1
ATOM 829 C C . ARG A 1 105 ? 9.265 8.008 19.145 1.00 49.41 105 ARG A C 1
ATOM 831 O O . ARG A 1 105 ? 9.843 8.210 18.051 1.00 49.41 105 ARG A O 1
#

Foldseek 3Di:
DEAEAEDADPVVQVVVLVVVCVVVPDDDDPQWDFDADCDDLQRQFGFWIWHPDPPTKTWGFDADPPQGTWIWIWTHDDPPIYIYTRGYDDDSVRSNVVNVVRRDD

Secondary structure (DSSP, 8-state):
-EEEEE-SSHHHHHHHHHHHHHTTT----S-EEEEEB-SGGGBTBEEEEEESSSSPEEEEEEEETTTEEEEEEEESSGGG-EEEEEE----HHHHHHHHHHHB--

Radius of gyration: 13.28 Å; chains: 1; bounding box: 32×25×37 Å

Organism: NCBI:txid861299

pLDDT: mean 93.81, std 6.41, range [49.41, 98.56]